Protein AF-A0A6J0M5A6-F1 (afdb_monomer)

Nearest PDB structures (foldseek):
  8ihx-assembly1_A  TM=9.721E-01  e=4.370E-10  Eisenia fetida
  1ks8-assembly1_A  TM=9.701E-01  e=5.517E-10  Nasutitermes takasagoensis
  8ihw-assembly1_A  TM=9.721E-01  e=9.878E-10  Eisenia fetida
  8ihy-assembly1_A  TM=9.716E-01  e=1.176E-09  Eisenia fetida
  4zh5-assembly2_B  TM=9.743E-01  e=7.160E-09  Perinereis brevicirris

Organism: Raphanus sativus (NCBI:txid3726)

Foldseek 3Di:
DDPLVVLLCQLPVDPQKGWQAWFQVVQVVVDDDDPVPDPGHGDIDIAGLVQHALQSLLVSLLVLLVVLVVCCPVPVPSSVSSNVSSVSSLVSSVVRAWHNCVRCVVRCPPPHGPPVGNVVSNVSSVVSD

Radius of gyration: 15.46 Å; Cα contacts (8 Å, |Δi|>4): 185; chains: 1; bounding box: 38×30×39 Å

pLDDT: mean 81.54, std 13.65, range [43.62, 96.0]

Sequence (129 aa):
MSSSSCLLKCARATPGKLYVGVGDPNADHKCWERPEDMDTPRTVYSVSSSNPGSDVAAETASALAAASMVFREVDPQYSTSLLATSKIVMEFAIKNQGNYSDSLSSSVCPFYCSYSGYKDELIISSGRF

Mean predicted aligned error: 7.81 Å

Solvent-accessible surface area (backbone atoms only — not comparable to full-atom values): 7058 Å² total; per-residue (Å²): 133,59,73,66,59,52,53,53,47,33,52,62,75,40,89,75,34,36,53,77,48,72,44,40,58,70,55,48,74,71,52,91,69,56,83,92,73,60,86,58,66,70,49,78,41,67,31,29,79,93,34,23,23,13,25,65,28,15,48,52,16,38,53,27,31,56,48,15,64,72,28,43,84,84,36,49,68,59,13,51,51,30,38,56,49,14,52,56,36,36,53,48,18,72,74,28,73,39,40,40,31,77,60,39,41,86,74,34,38,92,80,63,56,58,83,89,54,31,64,66,34,50,53,63,35,64,73,66,113

Secondary structure (DSSP, 8-state):
--HHHHHHHHHHSSTTEEEEEES-HHHHHH--S-GGG--S---EEEEETTB--HHHHHHHHHHHHHHHHHTTTT-HHHHHHHHHHHHHHHHHHHHS---HHHHSHHHHTTTS--SS-SHHHHHHHHTT-

InterPro domains:
  IPR001701 Glycoside hydrolase family 9 [PF00759] (7-125)
  IPR008928 Six-hairpin glycosidase superfamily [SSF48208] (7-125)
  IPR012341 Six-hairpin glycosidase-like superfamily [G3DSA:1.50.10.10] (3-127)

Structure (mmCIF, N/CA/C/O backbone):
data_AF-A0A6J0M5A6-F1
#
_entry.id   AF-A0A6J0M5A6-F1
#
loop_
_atom_site.group_PDB
_atom_site.id
_atom_site.type_symbol
_atom_site.label_atom_id
_atom_site.label_alt_id
_atom_site.label_comp_id
_atom_site.label_asym_id
_atom_site.label_entity_id
_atom_site.label_seq_id
_atom_site.pdbx_PDB_ins_code
_atom_site.Cartn_x
_atom_site.Cartn_y
_atom_site.Cartn_z
_atom_site.occupancy
_atom_site.B_iso_or_equiv
_atom_site.auth_seq_id
_atom_site.auth_comp_id
_atom_site.auth_asym_id
_atom_site.auth_atom_id
_atom_site.pdbx_PDB_model_num
ATOM 1 N N . MET A 1 1 ? -16.038 -9.517 -6.480 1.00 48.28 1 MET A N 1
ATOM 2 C CA . MET A 1 1 ? -15.076 -9.223 -5.389 1.00 48.28 1 MET A CA 1
ATOM 3 C C . MET A 1 1 ? -15.128 -7.732 -5.113 1.00 48.28 1 MET A C 1
ATOM 5 O O . MET A 1 1 ? -15.045 -6.974 -6.064 1.00 48.28 1 MET A O 1
ATOM 9 N N . SER A 1 2 ? -15.323 -7.310 -3.860 1.00 62.34 2 SER A N 1
ATOM 10 C CA . SER A 1 2 ? -15.301 -5.879 -3.515 1.00 62.34 2 SER A CA 1
ATOM 11 C C . SER A 1 2 ? -13.856 -5.376 -3.446 1.00 62.34 2 SER A C 1
ATOM 13 O O . SER A 1 2 ? -12.984 -6.116 -2.978 1.00 62.34 2 SER A O 1
ATOM 15 N N . SER A 1 3 ? -13.590 -4.139 -3.874 1.00 61.75 3 SER A N 1
ATOM 16 C CA . SER A 1 3 ? -12.249 -3.530 -3.881 1.00 61.75 3 SER A CA 1
ATOM 17 C C . SER A 1 3 ? -11.576 -3.557 -2.500 1.00 61.75 3 SER A C 1
ATOM 19 O O . SER A 1 3 ? -10.373 -3.785 -2.404 1.00 61.75 3 SER A O 1
ATOM 21 N N . SER A 1 4 ? -12.353 -3.460 -1.413 1.00 69.06 4 SER A N 1
ATOM 22 C CA . SER A 1 4 ? -11.841 -3.558 -0.035 1.00 69.06 4 SER A CA 1
ATOM 23 C C . SER A 1 4 ? -11.267 -4.940 0.308 1.00 69.06 4 SER A C 1
ATOM 25 O O . SER A 1 4 ? -10.335 -5.042 1.105 1.00 69.06 4 SER A O 1
ATOM 27 N N . SER A 1 5 ? -11.751 -6.004 -0.346 1.00 80.50 5 SER A N 1
ATOM 28 C CA . SER A 1 5 ? -11.221 -7.362 -0.157 1.00 80.50 5 SER A CA 1
ATOM 29 C C . SER A 1 5 ? -9.838 -7.532 -0.787 1.00 80.50 5 SER A C 1
ATOM 31 O O . SER A 1 5 ? -9.028 -8.312 -0.288 1.00 80.50 5 SER A O 1
ATOM 33 N N . CYS A 1 6 ? -9.549 -6.786 -1.859 1.00 83.69 6 CYS A N 1
ATOM 34 C CA . CYS A 1 6 ? -8.230 -6.758 -2.481 1.00 83.69 6 CYS A CA 1
ATOM 35 C C . CYS A 1 6 ? -7.229 -6.047 -1.563 1.00 83.69 6 CYS A C 1
ATOM 37 O O . CYS A 1 6 ? -6.196 -6.621 -1.228 1.00 83.69 6 CYS A O 1
ATOM 39 N N . LEU A 1 7 ? -7.591 -4.865 -1.048 1.00 87.00 7 LEU A N 1
ATOM 40 C CA . LEU A 1 7 ? -6.750 -4.105 -0.114 1.00 87.00 7 LEU A CA 1
ATOM 41 C C . LEU A 1 7 ? -6.424 -4.902 1.157 1.00 87.00 7 LEU A C 1
ATOM 43 O O . LEU A 1 7 ? -5.277 -4.928 1.593 1.00 87.00 7 LEU A O 1
ATOM 47 N N . LEU A 1 8 ? -7.404 -5.621 1.716 1.00 89.19 8 LEU A N 1
ATOM 48 C CA . LEU A 1 8 ? -7.178 -6.523 2.851 1.00 89.19 8 LEU A CA 1
ATOM 49 C C . LEU A 1 8 ? -6.155 -7.619 2.539 1.00 89.19 8 LEU A C 1
ATOM 51 O O . LEU A 1 8 ? -5.296 -7.899 3.375 1.00 89.19 8 LEU A O 1
ATOM 55 N N . LYS A 1 9 ? -6.229 -8.237 1.354 1.00 90.62 9 LYS A N 1
ATOM 56 C CA . LYS A 1 9 ? -5.251 -9.248 0.927 1.00 90.62 9 LYS A CA 1
ATOM 57 C C . LYS A 1 9 ? -3.862 -8.628 0.778 1.00 90.62 9 LYS A C 1
ATOM 59 O O . LYS A 1 9 ? -2.911 -9.152 1.349 1.00 90.62 9 LYS A O 1
ATOM 64 N N . CYS A 1 10 ? -3.758 -7.493 0.093 1.00 91.12 10 CYS A N 1
ATOM 65 C CA . CYS A 1 10 ? -2.496 -6.786 -0.130 1.00 91.12 10 CYS A CA 1
ATOM 66 C C . CYS A 1 10 ? -1.829 -6.302 1.166 1.00 91.12 10 CYS A C 1
ATOM 68 O O . CYS A 1 10 ? -0.605 -6.312 1.260 1.00 91.12 10 CYS A O 1
ATOM 70 N N . ALA A 1 11 ? -2.610 -5.909 2.173 1.00 92.25 11 ALA A N 1
ATOM 71 C CA . ALA A 1 11 ? -2.091 -5.441 3.458 1.00 92.25 11 ALA A CA 1
ATOM 72 C C . ALA A 1 11 ? -1.722 -6.576 4.429 1.00 92.25 11 ALA A C 1
ATOM 74 O O . ALA A 1 11 ? -0.891 -6.385 5.313 1.00 92.25 11 ALA A O 1
ATOM 75 N N . ARG A 1 12 ? -2.353 -7.753 4.310 1.00 92.50 12 ARG A N 1
ATOM 76 C CA . ARG A 1 12 ? -2.167 -8.872 5.256 1.00 92.50 12 ARG A CA 1
ATOM 77 C C . ARG A 1 12 ? -1.290 -10.002 4.731 1.00 92.50 12 ARG A C 1
ATOM 79 O O . ARG A 1 12 ? -0.907 -10.864 5.516 1.00 92.50 12 ARG A O 1
ATOM 86 N N . ALA A 1 13 ? -0.985 -10.025 3.435 1.00 92.00 13 ALA A N 1
ATOM 87 C CA . ALA A 1 13 ? -0.237 -11.117 2.818 1.00 92.00 13 ALA A CA 1
ATOM 88 C C . ALA A 1 13 ? 1.159 -11.315 3.431 1.00 92.00 13 ALA A C 1
ATOM 90 O O . ALA A 1 13 ? 1.636 -12.445 3.517 1.00 92.00 13 ALA A O 1
ATOM 91 N N . THR A 1 14 ? 1.835 -10.247 3.862 1.00 92.50 14 THR A N 1
ATOM 92 C CA . THR A 1 14 ? 3.149 -10.346 4.512 1.00 92.50 14 THR A CA 1
ATOM 93 C C . THR A 1 14 ? 3.316 -9.239 5.556 1.00 92.50 14 THR A C 1
ATOM 95 O O . THR A 1 14 ? 3.216 -8.066 5.201 1.00 92.50 14 THR A O 1
ATOM 98 N N . PRO A 1 15 ? 3.599 -9.567 6.833 1.00 90.00 15 PRO A N 1
ATOM 99 C CA . PRO A 1 15 ? 3.828 -8.559 7.864 1.00 90.00 15 PRO A CA 1
ATOM 100 C C . PRO A 1 15 ? 4.933 -7.567 7.479 1.00 90.00 15 PRO A C 1
ATOM 102 O O . PRO A 1 15 ? 6.008 -7.964 7.033 1.00 90.00 15 PRO A O 1
ATOM 105 N N . GLY A 1 16 ? 4.670 -6.270 7.660 1.00 88.38 16 GLY A N 1
ATOM 106 C CA . GLY A 1 16 ? 5.627 -5.203 7.345 1.00 88.38 16 GLY A CA 1
ATOM 107 C C . GLY A 1 16 ? 5.788 -4.892 5.853 1.00 88.38 16 GLY A C 1
ATOM 108 O O . GLY A 1 16 ? 6.654 -4.088 5.505 1.00 88.38 16 GLY A O 1
ATOM 109 N N . LYS A 1 17 ? 4.971 -5.497 4.981 1.00 93.19 17 LYS A N 1
ATOM 110 C CA . LYS A 1 17 ? 4.883 -5.157 3.560 1.00 93.19 17 LYS A CA 1
ATOM 111 C C . LYS A 1 17 ? 3.452 -4.815 3.175 1.00 93.19 17 LYS A C 1
ATOM 113 O O . LYS A 1 17 ? 2.513 -5.478 3.604 1.00 93.19 17 LYS A O 1
ATOM 118 N N . LEU A 1 18 ? 3.308 -3.822 2.309 1.00 93.44 18 LEU A N 1
ATOM 119 C CA . LEU A 1 18 ? 2.050 -3.504 1.648 1.00 93.44 18 LEU A CA 1
ATOM 120 C C . LEU A 1 18 ? 2.250 -3.635 0.141 1.00 93.44 18 LEU A C 1
ATOM 122 O O . LEU A 1 18 ? 3.120 -2.979 -0.426 1.00 93.44 18 LEU A O 1
ATOM 126 N N . TYR A 1 19 ? 1.456 -4.486 -0.503 1.00 93.00 19 TYR A N 1
ATOM 127 C CA . TYR A 1 19 ? 1.451 -4.623 -1.958 1.00 93.00 19 TYR A CA 1
ATOM 128 C C . TYR A 1 19 ? 0.615 -3.511 -2.596 1.00 93.00 19 TYR A C 1
ATOM 130 O O . TYR A 1 19 ? -0.529 -3.299 -2.202 1.00 93.00 19 TYR A O 1
ATOM 138 N N . VAL A 1 20 ? 1.192 -2.800 -3.564 1.00 89.50 20 VAL A N 1
ATOM 139 C CA . VAL A 1 20 ? 0.656 -1.522 -4.075 1.00 89.50 20 VAL A CA 1
ATOM 140 C C . VAL A 1 20 ? 0.469 -1.490 -5.589 1.00 89.50 20 VAL A C 1
ATOM 142 O O . VAL A 1 20 ? -0.168 -0.580 -6.104 1.00 89.50 20 VAL A O 1
ATOM 145 N N . GLY A 1 21 ? 0.988 -2.482 -6.313 1.00 86.25 21 GLY A N 1
ATOM 146 C CA . GLY A 1 21 ? 0.834 -2.566 -7.762 1.00 86.25 21 GLY A CA 1
ATOM 147 C C . GLY A 1 21 ? 1.069 -3.977 -8.281 1.00 86.25 21 GLY A C 1
ATOM 148 O O . GLY A 1 21 ? 1.830 -4.744 -7.687 1.00 86.25 21 GLY A O 1
ATOM 149 N N . VAL A 1 22 ? 0.404 -4.314 -9.383 1.00 87.69 22 VAL A N 1
ATOM 150 C CA . VAL A 1 22 ? 0.578 -5.574 -10.111 1.00 87.69 22 VAL A CA 1
ATOM 151 C C . VAL A 1 22 ? 0.538 -5.279 -11.608 1.00 87.69 22 VAL A C 1
ATOM 153 O O . VAL A 1 22 ? -0.429 -4.687 -12.078 1.00 87.69 22 VAL A O 1
ATOM 156 N N . GLY A 1 23 ? 1.548 -5.735 -12.345 1.00 84.62 23 GLY A N 1
ATOM 157 C CA . GLY A 1 23 ? 1.711 -5.492 -13.780 1.00 84.62 23 GLY A CA 1
ATOM 158 C C . GLY A 1 23 ? 2.809 -4.478 -14.075 1.00 84.62 23 GLY A C 1
ATOM 159 O O . GLY A 1 23 ? 2.866 -3.427 -13.444 1.00 84.62 23 GLY A O 1
ATOM 160 N N . ASP A 1 24 ? 3.677 -4.798 -15.036 1.00 83.69 24 ASP A N 1
ATOM 161 C CA . ASP A 1 24 ? 4.594 -3.804 -15.599 1.00 83.69 24 ASP A CA 1
ATOM 162 C C . ASP A 1 24 ? 3.814 -2.879 -16.549 1.00 83.69 24 ASP A C 1
ATOM 164 O O . ASP A 1 24 ? 3.279 -3.360 -17.552 1.00 83.69 24 ASP A O 1
ATOM 168 N N . PRO A 1 25 ? 3.741 -1.565 -16.281 1.00 78.75 25 PRO A N 1
ATOM 169 C CA . PRO A 1 25 ? 2.879 -0.671 -17.050 1.00 78.75 25 PRO A CA 1
ATOM 170 C C . PRO A 1 25 ? 3.352 -0.484 -18.496 1.00 78.75 25 PRO A C 1
ATOM 172 O O . PRO A 1 25 ? 2.545 -0.206 -19.379 1.00 78.75 25 PRO A O 1
ATOM 175 N N . ASN A 1 26 ? 4.648 -0.654 -18.776 1.00 82.69 26 ASN A N 1
ATOM 176 C CA . ASN A 1 26 ? 5.161 -0.521 -20.137 1.00 82.69 26 ASN A CA 1
ATOM 177 C C . ASN A 1 26 ? 4.766 -1.717 -21.004 1.00 82.69 26 ASN A C 1
ATOM 179 O O . ASN A 1 26 ? 4.454 -1.534 -22.178 1.00 82.69 26 ASN A O 1
ATOM 183 N N . ALA A 1 27 ? 4.819 -2.931 -20.459 1.00 82.75 27 ALA A N 1
ATOM 184 C CA . ALA A 1 27 ? 4.378 -4.138 -21.142 1.00 82.75 27 ALA A CA 1
ATOM 185 C C . ALA A 1 27 ? 2.851 -4.167 -21.279 1.00 82.75 27 ALA A C 1
ATOM 187 O O . ALA A 1 27 ? 2.353 -4.468 -22.360 1.00 82.75 27 ALA A O 1
ATOM 188 N N . ASP A 1 28 ? 2.129 -3.801 -20.216 1.00 80.69 28 ASP A N 1
ATOM 189 C CA . ASP A 1 28 ? 0.665 -3.755 -20.181 1.00 80.69 28 ASP A CA 1
ATOM 190 C C . ASP A 1 28 ? 0.104 -2.777 -21.225 1.00 80.69 28 ASP A C 1
ATOM 192 O O . ASP A 1 28 ? -0.647 -3.184 -22.102 1.00 80.69 28 ASP A O 1
ATOM 196 N N . HIS A 1 29 ? 0.571 -1.524 -21.246 1.00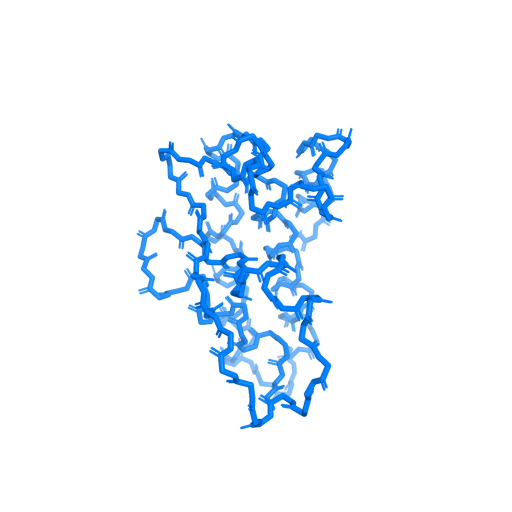 84.56 29 HIS A N 1
ATOM 197 C CA . HIS A 1 29 ? 0.063 -0.507 -22.178 1.00 84.56 29 HIS A CA 1
ATOM 198 C C . HIS A 1 29 ? 0.510 -0.694 -23.638 1.00 84.56 29 HIS A C 1
ATOM 200 O O . HIS A 1 29 ? -0.035 -0.050 -24.536 1.00 84.56 29 HIS A O 1
ATOM 206 N N . LYS A 1 30 ? 1.520 -1.535 -23.901 1.00 84.44 30 LYS A N 1
ATOM 207 C CA . LYS A 1 30 ? 1.907 -1.928 -25.271 1.00 84.44 30 LYS A CA 1
ATOM 208 C C . LYS A 1 30 ? 1.036 -3.052 -25.820 1.00 84.44 30 LYS A C 1
ATOM 210 O O . LYS A 1 30 ? 1.087 -3.312 -27.021 1.00 84.44 30 LYS A O 1
ATOM 215 N N . CYS A 1 31 ? 0.278 -3.714 -24.956 1.00 79.50 31 CYS A N 1
ATOM 216 C CA . CYS A 1 31 ? -0.586 -4.815 -25.313 1.00 79.50 31 CYS A CA 1
ATOM 217 C C . CYS A 1 31 ? -2.034 -4.327 -25.462 1.00 79.50 31 CYS A C 1
ATOM 219 O O . CYS A 1 31 ? -2.561 -3.641 -24.590 1.00 79.50 31 CYS A O 1
ATOM 221 N N . TRP A 1 32 ? -2.689 -4.681 -26.570 1.00 83.69 32 TRP A N 1
ATOM 222 C CA . TRP A 1 32 ? -4.126 -4.469 -26.752 1.00 83.69 32 TRP A CA 1
ATOM 223 C C 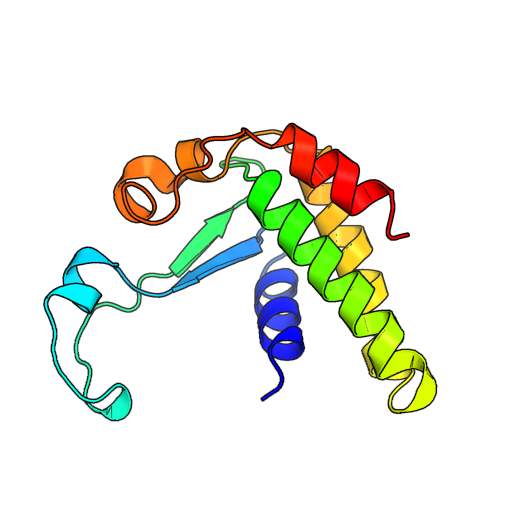. TRP A 1 32 ? -4.812 -5.819 -26.930 1.00 83.69 32 TRP A C 1
ATOM 225 O O . TRP A 1 32 ? -5.106 -6.260 -28.041 1.00 83.69 32 TRP A O 1
ATOM 235 N N . GLU A 1 33 ? -5.037 -6.483 -25.806 1.00 87.19 33 GLU A N 1
ATOM 236 C CA . GLU A 1 33 ? -5.656 -7.801 -25.719 1.00 87.19 33 GLU A CA 1
ATOM 237 C C . GLU A 1 33 ? -6.773 -7.774 -24.679 1.00 87.19 33 GLU A C 1
ATOM 239 O O . GLU A 1 33 ? -6.906 -6.833 -23.888 1.00 87.19 33 GLU A O 1
ATOM 244 N N . ARG A 1 34 ? -7.614 -8.808 -24.685 1.00 86.69 34 ARG A N 1
ATOM 245 C CA . ARG A 1 34 ? -8.572 -8.985 -23.597 1.00 86.69 34 ARG A CA 1
ATOM 246 C C . ARG A 1 34 ? -7.806 -9.370 -22.328 1.00 86.69 34 ARG A C 1
ATOM 248 O O . ARG A 1 34 ? -6.835 -10.114 -22.425 1.00 86.69 34 ARG A O 1
ATOM 255 N N . PRO A 1 35 ? -8.222 -8.913 -21.137 1.00 85.50 35 PRO A N 1
ATOM 256 C CA . PRO A 1 35 ? -7.488 -9.181 -19.902 1.00 85.50 35 PRO A CA 1
ATOM 257 C C . PRO A 1 35 ? -7.345 -10.675 -19.572 1.00 85.50 35 PRO A C 1
ATOM 259 O O . PRO A 1 35 ? -6.383 -11.047 -18.900 1.00 85.50 35 PRO A O 1
ATOM 262 N N . GLU A 1 36 ? -8.273 -11.522 -20.028 1.00 89.12 36 GLU A N 1
ATOM 263 C CA . GLU A 1 36 ? -8.203 -12.985 -19.918 1.00 89.12 36 GLU A CA 1
ATOM 264 C C . GLU A 1 36 ? -7.169 -13.645 -20.845 1.00 89.12 36 GLU A C 1
ATOM 266 O O . GLU A 1 36 ? -6.726 -14.750 -20.542 1.00 89.12 36 GLU A O 1
ATOM 271 N N . ASP A 1 37 ? -6.768 -12.960 -21.918 1.00 88.31 37 ASP A N 1
ATOM 272 C CA . ASP A 1 37 ? -5.850 -13.447 -22.956 1.00 88.31 37 ASP A CA 1
ATOM 273 C C . ASP A 1 37 ? -4.440 -12.843 -22.816 1.00 88.31 37 ASP A C 1
ATOM 275 O O . ASP A 1 37 ? -3.590 -13.050 -23.671 1.00 88.31 37 ASP A O 1
ATOM 279 N N . MET A 1 38 ? -4.195 -12.060 -21.762 1.00 83.88 38 MET A N 1
ATOM 280 C CA . MET A 1 38 ? -2.947 -11.319 -21.607 1.00 83.88 38 MET A CA 1
ATOM 281 C C . MET A 1 38 ? -1.756 -12.198 -21.218 1.00 83.88 38 MET A C 1
ATOM 283 O O . MET A 1 38 ? -1.737 -12.795 -20.137 1.00 83.88 38 MET A O 1
ATOM 287 N N . ASP A 1 39 ? -0.682 -12.067 -21.994 1.00 85.25 39 ASP A N 1
ATOM 288 C CA . ASP A 1 39 ? 0.598 -12.749 -21.760 1.00 85.25 39 ASP A CA 1
ATOM 289 C C . ASP A 1 39 ? 1.675 -11.846 -21.114 1.00 85.25 39 ASP A C 1
ATOM 291 O O . ASP A 1 39 ? 2.836 -12.240 -20.953 1.00 85.25 39 ASP A O 1
ATOM 295 N N . THR A 1 40 ? 1.330 -10.604 -20.749 1.00 84.56 40 THR A N 1
ATOM 296 C CA . THR A 1 40 ? 2.295 -9.630 -20.210 1.00 84.56 40 THR A CA 1
ATOM 297 C C . THR A 1 40 ? 2.739 -9.967 -18.775 1.00 84.56 40 THR A C 1
ATOM 299 O O . THR A 1 40 ? 1.971 -10.524 -17.981 1.00 84.56 40 THR A O 1
ATOM 302 N N . PRO A 1 41 ? 3.976 -9.604 -18.370 1.00 85.50 41 PRO A N 1
ATOM 303 C CA . PRO A 1 41 ? 4.444 -9.834 -17.006 1.00 85.50 41 PRO A CA 1
ATOM 304 C C . PRO A 1 41 ? 3.571 -9.141 -15.947 1.00 85.50 41 PRO A C 1
ATOM 306 O O . PRO A 1 41 ? 3.423 -7.918 -15.925 1.00 85.50 41 PRO A O 1
ATOM 309 N N . ARG A 1 42 ? 3.061 -9.920 -14.987 1.00 85.12 42 ARG A N 1
ATOM 310 C CA . ARG A 1 42 ? 2.301 -9.427 -13.824 1.00 85.12 42 ARG A CA 1
ATOM 311 C C . ARG A 1 42 ? 3.206 -9.186 -12.611 1.00 85.12 42 ARG A C 1
ATOM 313 O O . ARG A 1 42 ? 3.011 -9.770 -11.547 1.00 85.12 42 ARG A O 1
ATOM 320 N N . THR A 1 43 ? 4.228 -8.348 -12.788 1.00 86.25 43 THR A N 1
ATOM 321 C CA . THR A 1 43 ? 5.203 -7.998 -11.73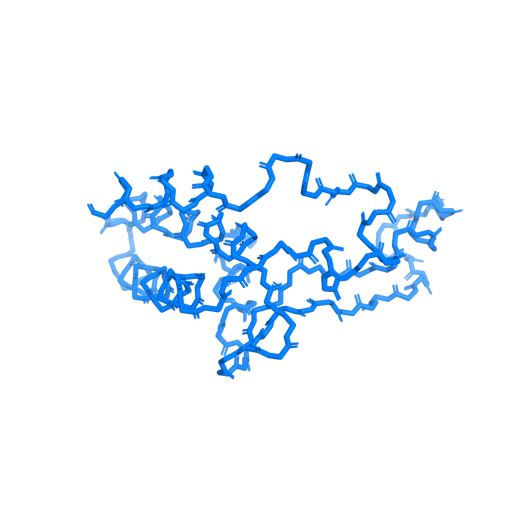8 1.00 86.25 43 THR A CA 1
ATOM 322 C C . THR A 1 43 ? 4.509 -7.368 -10.535 1.00 86.25 43 THR A C 1
ATOM 324 O O . THR A 1 43 ? 3.667 -6.495 -10.701 1.00 86.25 43 THR A O 1
ATOM 327 N N . VAL A 1 44 ? 4.858 -7.791 -9.321 1.00 88.19 44 VAL A N 1
ATOM 328 C CA . VAL A 1 44 ? 4.229 -7.305 -8.086 1.00 88.19 44 VAL A CA 1
ATOM 329 C C . VAL A 1 44 ? 5.133 -6.285 -7.394 1.00 88.19 44 VAL A C 1
ATOM 331 O O . VAL A 1 44 ? 6.298 -6.570 -7.121 1.00 88.19 44 VAL A O 1
ATOM 334 N N . TYR A 1 45 ? 4.574 -5.128 -7.044 1.00 87.88 45 TYR A N 1
ATOM 335 C CA . TYR A 1 45 ? 5.262 -4.045 -6.343 1.00 87.88 45 TYR A CA 1
ATOM 336 C C . TYR A 1 45 ? 4.760 -3.906 -4.906 1.00 87.88 45 TYR A C 1
ATOM 338 O O . TYR A 1 45 ? 3.565 -4.040 -4.628 1.00 87.88 45 TYR A O 1
ATOM 346 N N . SER A 1 46 ? 5.672 -3.619 -3.977 1.00 91.75 46 SER A N 1
ATOM 347 C CA . SER A 1 46 ? 5.358 -3.476 -2.553 1.00 91.75 46 SER A CA 1
ATOM 348 C C . SER A 1 46 ? 6.208 -2.414 -1.875 1.00 91.75 46 SER A C 1
ATOM 350 O O . SER A 1 46 ? 7.383 -2.278 -2.215 1.00 91.75 46 SER A O 1
ATOM 352 N N . VAL A 1 47 ? 5.657 -1.772 -0.850 1.00 89.69 47 VAL A N 1
ATOM 353 C CA . VAL A 1 47 ? 6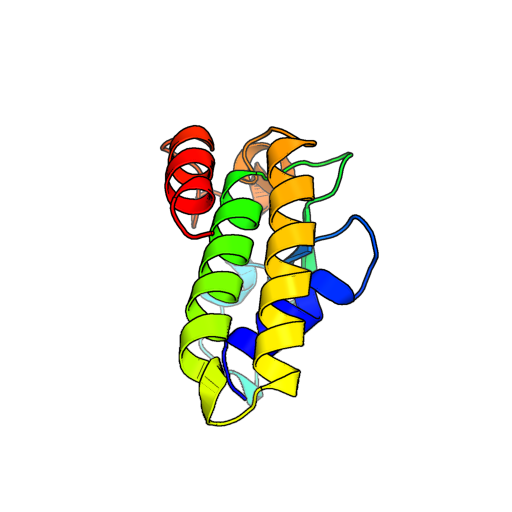.377 -0.891 0.079 1.00 89.69 47 VAL A CA 1
ATOM 354 C C . VAL A 1 47 ? 6.647 -1.617 1.398 1.00 89.69 47 VAL A C 1
ATOM 356 O O . VAL A 1 47 ? 5.885 -2.499 1.804 1.00 89.69 47 VAL A O 1
ATOM 359 N N . SER A 1 48 ? 7.749 -1.279 2.058 1.00 92.12 48 SER A N 1
ATOM 360 C CA . SER A 1 48 ? 8.171 -1.850 3.344 1.00 92.12 48 SER A CA 1
ATOM 361 C C . SER A 1 48 ? 9.037 -0.854 4.118 1.00 92.12 48 SER A C 1
ATOM 363 O O . SER A 1 48 ? 9.299 0.245 3.638 1.00 92.12 48 SER A O 1
ATOM 365 N N . SER A 1 49 ? 9.529 -1.217 5.304 1.00 88.75 49 SER A N 1
ATOM 366 C CA . SER A 1 49 ? 10.411 -0.328 6.074 1.00 88.75 49 SER A CA 1
ATOM 367 C C . SER A 1 49 ? 11.718 0.026 5.351 1.00 88.75 49 SER A C 1
ATOM 369 O O . SER A 1 49 ? 12.275 1.088 5.601 1.00 88.75 49 SER A O 1
ATOM 371 N N . SER A 1 50 ? 12.223 -0.842 4.465 1.00 88.19 50 SER A N 1
ATOM 372 C CA . SER A 1 50 ? 13.429 -0.569 3.664 1.00 88.19 50 SER A CA 1
ATOM 373 C C . SER A 1 50 ? 13.150 0.197 2.368 1.00 88.19 50 SER A C 1
ATOM 375 O O . SER A 1 50 ? 14.085 0.678 1.739 1.00 88.19 50 SER A O 1
ATOM 377 N N . ASN A 1 51 ? 11.886 0.281 1.950 1.00 86.44 51 ASN A N 1
ATOM 378 C CA .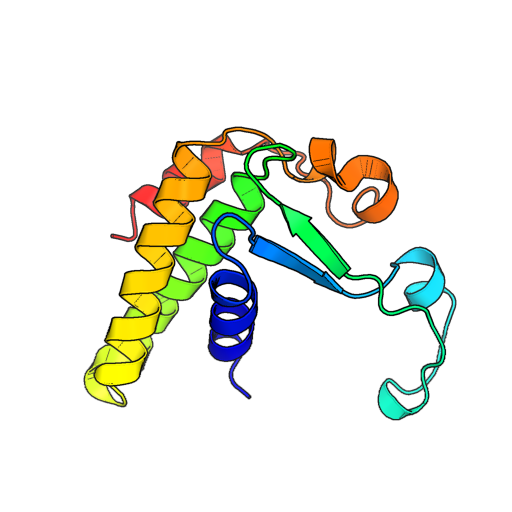 ASN A 1 51 ? 11.435 1.010 0.766 1.00 86.44 51 ASN A CA 1
ATOM 379 C C . ASN A 1 51 ? 10.054 1.639 1.064 1.00 86.44 51 ASN A C 1
ATOM 381 O O . ASN A 1 51 ? 9.017 1.068 0.707 1.00 86.44 51 ASN A O 1
ATOM 385 N N . PRO A 1 52 ? 10.034 2.751 1.825 1.00 87.81 52 PRO A N 1
ATOM 386 C CA . PRO A 1 52 ? 8.807 3.334 2.357 1.00 87.81 52 PRO A CA 1
ATOM 387 C C . PRO A 1 52 ? 7.903 3.914 1.262 1.00 87.81 52 PRO A C 1
ATOM 389 O O . PRO A 1 52 ? 8.342 4.202 0.150 1.00 87.81 52 PRO A O 1
ATOM 392 N N . GLY A 1 53 ? 6.629 4.093 1.604 1.00 85.88 53 GLY A N 1
ATOM 393 C CA . GLY A 1 53 ? 5.610 4.701 0.749 1.00 85.88 53 GLY A CA 1
ATOM 394 C C . GLY A 1 53 ? 4.410 5.105 1.591 1.00 85.88 53 GLY A C 1
ATOM 395 O O . GLY A 1 53 ? 3.431 4.365 1.697 1.00 85.88 53 GLY A O 1
ATOM 396 N N . SER A 1 54 ? 4.555 6.225 2.291 1.00 84.38 54 SER A N 1
ATOM 397 C CA . SER A 1 54 ? 3.576 6.742 3.247 1.00 84.38 54 SER A CA 1
ATOM 398 C C . SER A 1 54 ? 2.310 7.239 2.579 1.00 84.38 54 SER A C 1
ATOM 400 O O . SER A 1 54 ? 1.240 7.029 3.131 1.00 84.38 54 SER A O 1
ATOM 402 N N . ASP A 1 55 ? 2.437 7.846 1.406 1.00 79.94 55 ASP A N 1
ATOM 403 C CA . ASP A 1 55 ? 1.348 8.270 0.525 1.00 79.94 55 ASP A CA 1
ATOM 404 C C . ASP A 1 55 ? 0.378 7.111 0.231 1.00 79.94 55 ASP A C 1
ATOM 406 O O . ASP A 1 55 ? -0.763 7.095 0.701 1.00 79.94 55 ASP A O 1
ATOM 410 N N . VAL A 1 56 ? 0.856 6.065 -0.443 1.00 85.12 56 VAL A N 1
ATOM 411 C CA . VAL A 1 56 ? 0.041 4.914 -0.852 1.00 85.12 56 VAL A CA 1
ATOM 412 C C . VAL A 1 56 ? -0.448 4.090 0.342 1.00 85.12 56 VAL A C 1
ATOM 414 O O . VAL A 1 56 ? -1.551 3.531 0.319 1.00 85.12 56 VAL A O 1
ATOM 417 N N . ALA A 1 57 ? 0.339 4.026 1.420 1.00 89.31 57 ALA A N 1
ATOM 418 C CA . ALA A 1 57 ? -0.081 3.375 2.653 1.00 89.31 57 ALA A CA 1
ATOM 419 C C . ALA A 1 57 ? -1.196 4.163 3.363 1.00 89.31 57 ALA A C 1
ATOM 421 O O . ALA A 1 57 ? -2.186 3.564 3.786 1.00 89.31 57 ALA A O 1
ATOM 422 N N . ALA A 1 58 ? -1.096 5.490 3.450 1.00 87.38 58 ALA A N 1
ATOM 423 C CA . ALA A 1 58 ? -2.106 6.340 4.078 1.00 87.38 58 ALA A CA 1
ATOM 424 C C . ALA A 1 58 ? -3.425 6.372 3.284 1.00 87.38 58 ALA A C 1
ATOM 426 O O . ALA A 1 58 ? -4.505 6.278 3.879 1.00 87.38 58 ALA A O 1
ATOM 427 N N . GLU A 1 59 ? -3.356 6.408 1.952 1.00 88.50 59 GLU A N 1
ATOM 428 C CA . GLU A 1 59 ? -4.496 6.219 1.041 1.00 88.50 59 GLU A CA 1
ATOM 429 C C . GLU A 1 59 ? -5.184 4.865 1.283 1.00 88.50 59 GLU A C 1
ATOM 431 O O . GLU A 1 59 ? -6.391 4.795 1.535 1.00 88.50 59 GLU A O 1
ATOM 436 N N . THR A 1 60 ? -4.405 3.776 1.311 1.00 92.06 60 THR A N 1
ATOM 437 C CA . THR A 1 60 ? -4.924 2.421 1.564 1.00 92.06 60 THR A CA 1
ATOM 438 C C . THR A 1 60 ? -5.597 2.322 2.933 1.00 92.06 60 THR A C 1
ATOM 440 O O . THR A 1 60 ? -6.696 1.773 3.056 1.00 92.06 60 THR A O 1
ATOM 443 N N . ALA A 1 61 ? -4.968 2.872 3.973 1.00 91.62 61 ALA A N 1
ATOM 444 C CA . ALA A 1 61 ? -5.5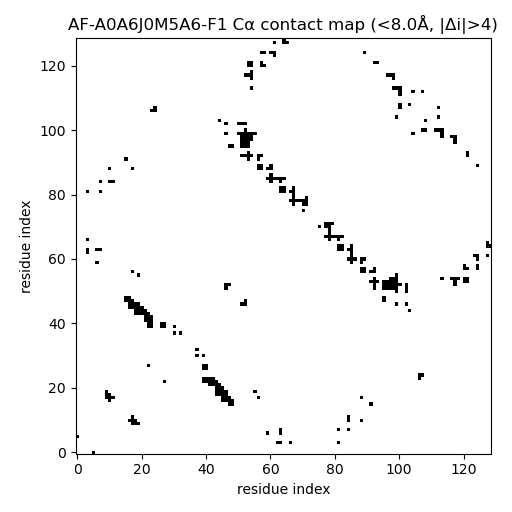35 2.905 5.314 1.00 91.62 61 ALA A CA 1
ATOM 445 C C . ALA A 1 61 ? -6.850 3.700 5.353 1.00 91.62 61 ALA A C 1
ATOM 447 O O . ALA A 1 61 ? -7.820 3.242 5.965 1.00 91.62 61 ALA A O 1
ATOM 448 N N . SER A 1 62 ? -6.922 4.831 4.647 1.00 91.00 62 SER A N 1
ATOM 449 C CA . SER A 1 62 ? -8.132 5.655 4.540 1.00 91.00 62 SER A CA 1
ATOM 450 C C . SER A 1 62 ? -9.267 4.923 3.825 1.00 91.00 62 SER A C 1
ATOM 452 O O . SER A 1 62 ? -10.407 4.943 4.293 1.00 91.00 62 SER A O 1
ATOM 454 N N . ALA A 1 63 ? -8.967 4.222 2.729 1.00 92.19 63 ALA A N 1
ATOM 455 C CA . ALA A 1 63 ? -9.944 3.426 1.992 1.00 92.19 63 ALA A CA 1
ATOM 456 C C . ALA A 1 63 ? -10.501 2.270 2.842 1.00 92.19 63 ALA A C 1
ATOM 458 O O . ALA A 1 63 ? -11.709 2.019 2.839 1.00 92.19 63 ALA A O 1
ATOM 459 N N . LEU A 1 64 ? -9.645 1.595 3.617 1.00 93.75 64 LEU A N 1
ATOM 460 C CA . LEU A 1 64 ? -10.058 0.544 4.552 1.00 93.75 64 LEU A CA 1
ATOM 461 C C . LEU A 1 64 ? -10.922 1.099 5.697 1.00 93.75 64 LEU A C 1
ATOM 463 O O . LEU A 1 64 ? -11.941 0.491 6.029 1.00 93.75 64 LEU A O 1
ATOM 467 N N . ALA A 1 65 ? -10.566 2.257 6.264 1.00 93.31 65 ALA A N 1
ATOM 468 C CA . ALA A 1 65 ? -11.368 2.933 7.288 1.00 93.31 65 ALA A CA 1
ATOM 469 C C . ALA A 1 65 ? -12.753 3.316 6.747 1.00 93.31 65 ALA A C 1
ATOM 471 O O . ALA A 1 65 ? -13.769 2.944 7.336 1.00 93.31 65 ALA A O 1
ATOM 472 N N . ALA A 1 66 ? -12.814 3.965 5.581 1.00 92.06 66 ALA A N 1
ATOM 473 C CA . ALA A 1 66 ? -14.073 4.341 4.943 1.00 92.06 66 ALA A CA 1
ATOM 474 C C . ALA A 1 66 ? -14.945 3.113 4.627 1.00 92.06 66 ALA A C 1
ATOM 476 O O . ALA A 1 66 ? -16.141 3.105 4.922 1.00 92.06 66 ALA A O 1
ATOM 477 N N . ALA A 1 67 ? -14.349 2.037 4.103 1.00 92.19 67 ALA A N 1
ATOM 478 C CA . ALA A 1 67 ? -15.061 0.784 3.868 1.00 92.19 67 ALA A CA 1
ATOM 479 C C . ALA A 1 67 ? -15.592 0.175 5.177 1.00 92.19 67 ALA A C 1
ATOM 481 O O . ALA A 1 67 ? -16.718 -0.319 5.201 1.00 92.19 67 ALA A O 1
ATOM 482 N N . SER A 1 68 ? -14.832 0.238 6.276 1.00 94.81 68 SER A N 1
ATOM 483 C CA . SER A 1 68 ? -15.283 -0.291 7.570 1.00 94.81 68 SER A CA 1
ATOM 484 C C . SER A 1 68 ? -16.580 0.368 8.046 1.00 94.81 68 SER A C 1
ATOM 486 O O . SER A 1 68 ? -17.452 -0.320 8.576 1.00 94.81 68 SER A O 1
ATOM 488 N N . MET A 1 69 ? -16.757 1.667 7.780 1.00 93.81 69 MET A N 1
ATOM 489 C CA . MET A 1 69 ? -17.987 2.388 8.110 1.00 93.81 69 MET A CA 1
ATOM 490 C C . MET A 1 69 ? -19.173 1.897 7.277 1.00 93.81 69 MET A C 1
ATOM 492 O O . MET A 1 69 ? -20.247 1.675 7.829 1.00 93.81 69 MET A O 1
ATOM 496 N N . VAL A 1 70 ? -18.971 1.677 5.972 1.00 94.44 70 VAL A N 1
ATOM 497 C CA . VAL A 1 70 ? -20.016 1.182 5.057 1.00 94.44 70 VAL A CA 1
ATOM 498 C C . VAL A 1 70 ? -20.489 -0.217 5.456 1.00 94.44 70 VAL A C 1
ATOM 500 O O . VAL A 1 70 ? -21.686 -0.489 5.460 1.00 94.44 70 VAL A O 1
ATOM 503 N N . PHE A 1 71 ? -19.566 -1.106 5.831 1.00 93.62 71 PHE A N 1
ATOM 504 C CA . PHE A 1 71 ? -19.900 -2.489 6.192 1.00 93.62 71 PHE A CA 1
ATOM 505 C C . PHE A 1 71 ? -20.340 -2.666 7.652 1.00 93.62 71 PHE A C 1
ATOM 507 O O . PHE A 1 71 ? -20.677 -3.780 8.042 1.00 93.62 71 PHE A O 1
ATOM 514 N N . ARG A 1 72 ? -20.364 -1.600 8.463 1.00 94.69 72 ARG A N 1
ATOM 515 C CA . ARG A 1 72 ? -20.569 -1.683 9.920 1.00 94.69 72 ARG A CA 1
ATOM 516 C C . ARG A 1 72 ? -21.841 -2.424 10.329 1.00 94.69 72 ARG A C 1
ATOM 518 O O . ARG A 1 72 ? -21.815 -3.151 11.315 1.00 94.69 72 ARG A O 1
ATOM 525 N N . GLU A 1 73 ? -22.931 -2.229 9.595 1.00 94.31 73 GLU A N 1
ATOM 526 C CA . GLU A 1 73 ? -24.238 -2.809 9.933 1.00 94.31 73 GLU A CA 1
ATOM 527 C C . GLU A 1 73 ? -24.505 -4.127 9.202 1.00 94.31 73 GLU A C 1
ATOM 529 O O . GLU A 1 73 ? -25.070 -5.051 9.779 1.00 94.31 73 GLU A O 1
ATOM 534 N N . VAL A 1 74 ? -24.070 -4.227 7.944 1.00 96.00 74 VAL A N 1
ATOM 535 C CA . VAL A 1 74 ? -24.346 -5.386 7.081 1.00 96.00 74 VAL A CA 1
ATOM 536 C C . VAL A 1 74 ? -23.377 -6.550 7.301 1.00 96.00 74 VAL A C 1
ATOM 538 O O . VAL A 1 74 ? -23.759 -7.698 7.099 1.00 96.00 74 VAL A O 1
ATOM 541 N N . ASP A 1 75 ? -22.139 -6.271 7.719 1.00 96.00 75 ASP A N 1
ATOM 542 C CA . ASP A 1 75 ? -21.131 -7.279 8.056 1.00 96.00 75 ASP A CA 1
ATOM 543 C C . ASP A 1 75 ? -20.164 -6.742 9.136 1.00 96.00 75 ASP A C 1
ATOM 545 O O . ASP A 1 75 ? -19.059 -6.265 8.836 1.00 96.00 75 ASP A O 1
ATOM 549 N N . PRO A 1 76 ? -20.561 -6.806 10.422 1.00 95.00 76 PRO A N 1
ATOM 550 C CA . PRO A 1 76 ? -19.761 -6.271 11.523 1.00 95.00 76 PRO A CA 1
ATOM 551 C C . PRO A 1 76 ? -18.390 -6.949 11.680 1.00 95.00 76 PRO A C 1
ATOM 553 O O . PRO A 1 76 ? -17.423 -6.306 12.103 1.00 95.00 76 PRO A O 1
ATOM 556 N N . GLN A 1 77 ? -18.271 -8.237 11.335 1.00 95.62 77 GLN A N 1
ATOM 557 C CA . GLN A 1 77 ? -17.002 -8.970 11.426 1.00 95.62 77 GLN A CA 1
ATOM 558 C C . GLN A 1 77 ? -16.017 -8.494 10.355 1.00 95.62 77 GLN A C 1
ATOM 560 O O . GLN A 1 77 ? -14.836 -8.253 10.643 1.00 95.62 77 GLN A O 1
ATOM 565 N N . TYR A 1 78 ? -16.501 -8.299 9.128 1.00 94.31 78 TYR A N 1
ATOM 566 C CA . TYR A 1 78 ? -15.704 -7.741 8.045 1.00 94.31 78 TYR A CA 1
ATOM 567 C C . TYR A 1 78 ? -15.351 -6.273 8.298 1.00 94.31 78 TYR A C 1
ATOM 569 O O . TYR A 1 78 ? -14.187 -5.897 8.159 1.00 94.31 78 TYR A O 1
ATOM 577 N N . SER A 1 79 ? -16.304 -5.467 8.775 1.00 94.12 79 SER A N 1
ATOM 578 C CA . SER A 1 79 ? -16.070 -4.088 9.229 1.00 94.12 79 SER A CA 1
ATOM 579 C C . SER A 1 79 ? -14.948 -4.009 10.272 1.00 94.12 79 SER A C 1
ATOM 581 O O . SER A 1 79 ? -13.988 -3.254 10.098 1.00 94.12 79 SER A O 1
ATOM 583 N N . THR A 1 80 ? -14.992 -4.864 11.298 1.00 95.69 80 THR A N 1
ATOM 584 C CA . THR A 1 80 ? -13.945 -4.934 12.333 1.00 95.69 80 THR A CA 1
ATOM 585 C C . THR A 1 80 ? -12.584 -5.285 11.732 1.00 95.69 80 THR A C 1
ATOM 587 O O . THR A 1 80 ? -11.569 -4.677 12.075 1.00 95.69 80 THR A O 1
ATOM 590 N N . SER A 1 81 ? -12.551 -6.235 10.793 1.00 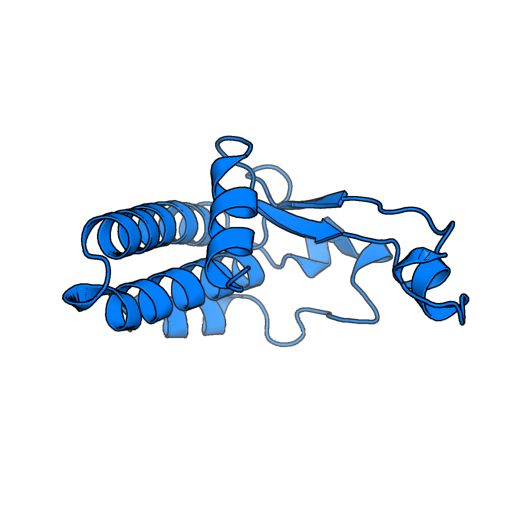95.31 81 SER A N 1
ATOM 591 C CA . SER A 1 81 ? -11.320 -6.618 10.096 1.00 95.31 81 SER A CA 1
ATOM 592 C C . SER A 1 81 ? -10.735 -5.474 9.265 1.00 95.31 81 SER A C 1
ATOM 594 O O . SER A 1 81 ? -9.521 -5.256 9.308 1.00 95.31 81 SER A O 1
ATOM 596 N N . LEU A 1 82 ? -11.578 -4.734 8.541 1.00 95.69 82 LEU A N 1
ATOM 597 C CA . LEU A 1 82 ? -11.181 -3.564 7.756 1.00 95.69 82 LEU A CA 1
ATOM 598 C C . LEU A 1 82 ? -10.575 -2.480 8.650 1.00 95.69 82 LEU A C 1
ATOM 600 O O . LEU A 1 82 ? -9.476 -2.003 8.370 1.00 95.69 82 LEU A O 1
ATOM 604 N N . LEU A 1 83 ? -11.247 -2.144 9.753 1.00 95.75 83 LEU A N 1
ATOM 605 C CA . LEU A 1 83 ? -10.787 -1.111 10.678 1.00 95.75 83 LEU A CA 1
ATOM 606 C C . LEU A 1 83 ? -9.473 -1.498 11.368 1.00 95.75 83 LEU A C 1
ATOM 608 O O . LEU A 1 83 ? -8.559 -0.680 11.459 1.00 95.75 83 LEU A O 1
ATOM 612 N N . ALA A 1 84 ? -9.342 -2.750 11.816 1.00 95.44 84 ALA A N 1
ATOM 613 C CA . ALA A 1 84 ? -8.106 -3.237 12.427 1.00 95.44 84 ALA A CA 1
ATOM 614 C C . ALA A 1 84 ? -6.923 -3.154 11.451 1.00 95.44 84 ALA A C 1
ATOM 616 O O . ALA A 1 84 ? -5.834 -2.723 11.821 1.00 95.44 84 ALA A O 1
ATOM 617 N N . THR A 1 85 ? -7.134 -3.523 10.185 1.00 95.50 85 THR A N 1
ATOM 618 C CA . THR A 1 85 ? -6.086 -3.422 9.158 1.00 95.50 85 THR A CA 1
ATOM 619 C C . THR A 1 85 ? -5.776 -1.984 8.784 1.00 95.50 85 THR A C 1
ATOM 621 O O . THR A 1 85 ? -4.604 -1.663 8.634 1.00 95.50 85 THR A O 1
ATOM 624 N N . SER A 1 86 ? -6.780 -1.111 8.703 1.00 95.12 86 SER A N 1
ATOM 625 C CA . SER A 1 86 ? -6.567 0.321 8.479 1.00 95.12 86 SER A CA 1
ATOM 626 C C . SER A 1 86 ? -5.604 0.915 9.513 1.00 95.12 86 SER A C 1
ATOM 628 O O . SER A 1 86 ? -4.635 1.565 9.130 1.00 95.12 86 SER A O 1
ATOM 630 N N . LYS A 1 87 ? -5.792 0.610 10.804 1.00 93.75 87 LYS A N 1
ATOM 631 C CA . LYS A 1 87 ? -4.901 1.085 11.879 1.00 93.75 87 LYS A CA 1
ATOM 632 C C . LYS A 1 87 ? -3.462 0.590 11.715 1.00 93.75 87 LYS A C 1
ATOM 634 O O . LYS A 1 87 ? -2.538 1.389 11.783 1.00 93.75 87 LYS A O 1
ATOM 639 N N . ILE A 1 88 ? -3.275 -0.698 11.418 1.00 93.94 88 ILE A N 1
ATOM 640 C CA . ILE A 1 88 ? -1.940 -1.279 11.180 1.00 93.94 88 ILE A CA 1
ATOM 641 C C . ILE A 1 88 ? -1.239 -0.589 10.001 1.00 93.94 88 ILE A C 1
ATOM 643 O O . ILE A 1 88 ? -0.061 -0.242 10.087 1.00 93.94 88 ILE A O 1
ATOM 647 N N . VAL A 1 89 ? -1.956 -0.383 8.893 1.00 92.81 89 VAL A N 1
ATOM 648 C CA . VAL A 1 89 ? -1.394 0.258 7.696 1.00 92.81 89 VAL A CA 1
ATOM 649 C C . VAL A 1 89 ? -1.102 1.742 7.955 1.00 92.81 89 VAL A C 1
ATOM 651 O O . VAL A 1 89 ? -0.079 2.248 7.497 1.00 92.81 89 VAL A O 1
ATOM 654 N N . MET A 1 90 ? -1.935 2.422 8.747 1.00 91.81 90 MET A N 1
ATOM 655 C CA . MET A 1 90 ? -1.694 3.803 9.171 1.00 91.81 90 MET A CA 1
ATOM 656 C C . MET A 1 90 ? -0.421 3.935 10.005 1.00 91.81 90 MET A C 1
ATOM 658 O O . MET A 1 90 ? 0.432 4.776 9.733 1.00 91.81 90 MET A O 1
ATOM 662 N N . GLU A 1 91 ? -0.265 3.077 11.011 1.00 91.38 91 GLU A N 1
ATOM 663 C CA . GLU A 1 91 ? 0.931 3.052 11.852 1.00 91.38 91 GLU A CA 1
ATOM 664 C C . GLU A 1 91 ? 2.187 2.791 11.017 1.00 91.38 91 GLU A C 1
ATOM 666 O O . GLU A 1 91 ? 3.215 3.440 11.222 1.00 91.38 91 GLU A O 1
ATOM 671 N N . PHE A 1 92 ? 2.101 1.890 10.033 1.00 91.19 92 PHE A N 1
ATOM 672 C CA . PHE A 1 92 ? 3.175 1.666 9.071 1.00 91.19 92 PHE A CA 1
ATOM 673 C C . PHE A 1 92 ? 3.518 2.943 8.285 1.00 91.19 92 PHE A C 1
ATOM 675 O O . PHE A 1 92 ? 4.702 3.278 8.195 1.00 91.19 92 PHE A O 1
ATOM 682 N N . ALA A 1 93 ? 2.512 3.658 7.768 1.00 88.19 93 ALA A N 1
ATOM 683 C CA . ALA A 1 93 ? 2.689 4.888 6.992 1.00 88.19 93 ALA A CA 1
ATOM 684 C C . ALA A 1 93 ? 3.348 6.008 7.813 1.00 88.19 93 ALA A C 1
ATOM 686 O O . ALA A 1 93 ? 4.254 6.682 7.322 1.00 88.19 93 ALA A O 1
ATOM 687 N N . ILE A 1 94 ? 2.932 6.175 9.073 1.00 86.19 94 ILE A N 1
ATOM 688 C CA . ILE A 1 94 ? 3.469 7.186 9.996 1.00 86.19 94 ILE A CA 1
ATOM 689 C C . ILE A 1 94 ? 4.909 6.852 10.406 1.00 86.19 94 ILE A C 1
ATOM 691 O O . ILE A 1 94 ? 5.751 7.750 10.501 1.00 86.19 94 ILE A O 1
ATOM 695 N N . LYS A 1 95 ? 5.198 5.570 10.665 1.00 87.81 95 LYS A N 1
ATOM 696 C CA . LYS A 1 95 ? 6.503 5.107 11.158 1.00 87.81 95 LYS A CA 1
ATOM 697 C C . LYS A 1 95 ? 7.581 5.075 10.073 1.00 87.81 95 LYS A C 1
ATOM 699 O O . LYS A 1 95 ? 8.745 5.306 10.386 1.00 87.81 95 LYS A O 1
ATOM 704 N N . ASN A 1 96 ? 7.218 4.775 8.827 1.00 85.56 96 ASN A N 1
ATOM 705 C CA . ASN A 1 96 ? 8.160 4.606 7.717 1.00 85.56 96 ASN A CA 1
ATOM 706 C C . ASN A 1 96 ? 7.917 5.693 6.665 1.00 85.56 96 ASN A C 1
ATOM 708 O O . ASN A 1 96 ? 7.313 5.426 5.631 1.00 85.56 96 ASN A O 1
ATOM 712 N N . GLN A 1 97 ? 8.359 6.919 6.962 1.00 82.62 97 GLN A N 1
ATOM 713 C CA . GLN A 1 97 ? 8.109 8.081 6.108 1.00 82.62 97 GLN A CA 1
ATOM 714 C C . GLN A 1 97 ? 8.905 8.057 4.800 1.00 82.62 97 GLN A C 1
ATOM 716 O O . GLN A 1 97 ? 10.123 7.884 4.816 1.00 82.62 97 GLN A O 1
ATOM 721 N N . GLY A 1 98 ? 8.218 8.282 3.681 1.00 76.25 98 GLY A N 1
ATOM 722 C CA . GLY A 1 98 ? 8.813 8.453 2.353 1.00 76.25 98 GLY A CA 1
ATOM 723 C C . GLY A 1 98 ? 7.763 8.393 1.245 1.00 76.25 98 GLY A C 1
ATOM 724 O O . GLY A 1 98 ? 6.680 7.853 1.463 1.00 76.25 98 GLY A O 1
ATOM 725 N N . ASN A 1 99 ? 8.067 8.940 0.067 1.00 69.38 99 ASN A N 1
ATOM 726 C CA . ASN A 1 99 ? 7.187 8.828 -1.101 1.00 69.38 99 ASN A CA 1
ATOM 727 C C . ASN A 1 99 ? 7.335 7.441 -1.732 1.00 69.38 99 ASN A C 1
ATOM 729 O O . ASN A 1 99 ? 8.463 6.967 -1.917 1.00 69.38 99 ASN A O 1
ATOM 733 N N . TYR A 1 100 ? 6.241 6.806 -2.151 1.00 69.44 100 TYR A N 1
ATOM 734 C CA . TYR A 1 100 ? 6.365 5.504 -2.812 1.00 69.44 100 TYR A CA 1
ATOM 735 C C . TYR A 1 100 ? 7.012 5.609 -4.201 1.00 69.44 100 TYR A C 1
ATOM 737 O O . TYR A 1 100 ? 7.681 4.668 -4.636 1.00 69.44 100 TYR A O 1
ATOM 745 N N . SER A 1 101 ? 6.893 6.765 -4.869 1.00 63.03 101 SER A N 1
ATOM 746 C CA . SER A 1 101 ? 7.539 7.022 -6.158 1.00 63.03 101 SER A CA 1
ATOM 747 C C . SER A 1 101 ? 9.062 7.071 -6.062 1.00 63.03 101 SER A C 1
ATOM 749 O O . SER A 1 101 ? 9.726 6.721 -7.029 1.00 63.03 101 SER A O 1
ATOM 751 N N . ASP A 1 102 ? 9.632 7.434 -4.911 1.00 65.25 102 ASP A N 1
ATOM 752 C CA . ASP A 1 102 ? 11.088 7.404 -4.713 1.00 65.25 102 ASP A CA 1
ATOM 753 C C . ASP A 1 102 ? 11.582 5.955 -4.553 1.00 65.25 102 ASP A C 1
ATOM 755 O O . ASP A 1 102 ? 12.644 5.581 -5.054 1.00 65.25 102 ASP A O 1
ATOM 759 N N . SER A 1 103 ? 10.758 5.109 -3.929 1.00 62.62 103 SER A N 1
ATOM 760 C CA . SER A 1 103 ? 11.017 3.683 -3.701 1.00 62.62 103 SER A CA 1
ATOM 761 C C . SER A 1 103 ? 10.797 2.793 -4.935 1.00 62.62 103 SER A C 1
ATOM 763 O O . SER A 1 103 ? 11.389 1.717 -5.020 1.00 62.62 103 SER A O 1
ATOM 765 N N . LEU A 1 104 ? 9.939 3.202 -5.878 1.00 64.50 104 LEU A N 1
ATOM 766 C CA . LEU A 1 104 ? 9.519 2.407 -7.050 1.00 64.50 104 LEU A CA 1
ATOM 767 C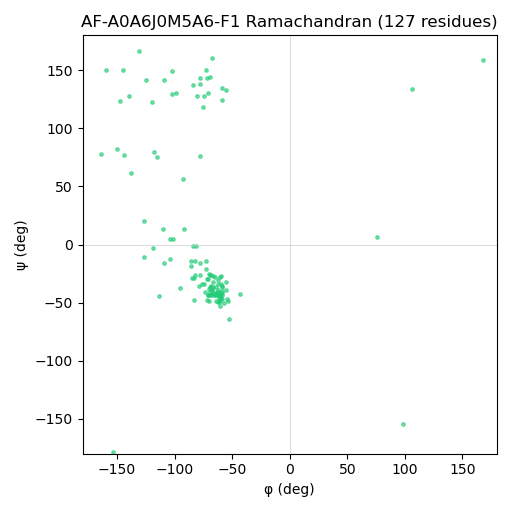 C . LEU A 1 104 ? 9.711 3.146 -8.390 1.00 64.50 104 LEU A C 1
ATOM 769 O O . LEU A 1 104 ? 9.089 2.799 -9.397 1.00 64.50 104 LEU A O 1
ATOM 773 N N . SER A 1 105 ? 10.567 4.167 -8.395 1.00 59.62 105 SER A N 1
ATOM 774 C CA . SER A 1 105 ? 10.693 5.212 -9.424 1.00 59.62 105 SER A CA 1
ATOM 775 C C . SER A 1 105 ? 10.638 4.758 -10.886 1.00 59.62 105 SER A C 1
ATOM 777 O O . SER A 1 105 ? 9.939 5.391 -11.671 1.00 59.62 105 SER A O 1
ATOM 779 N N . SER A 1 106 ? 11.291 3.661 -11.276 1.00 57.84 106 SER A N 1
ATOM 780 C CA . SER A 1 106 ? 11.297 3.188 -12.674 1.00 57.84 106 SER A CA 1
ATOM 781 C C . SER A 1 106 ? 10.023 2.461 -13.122 1.00 57.84 106 SER A C 1
ATOM 783 O O . SER A 1 106 ? 9.828 2.256 -14.316 1.00 57.84 106 SER A O 1
ATOM 785 N N . SER A 1 107 ? 9.182 2.028 -12.180 1.00 57.19 107 SER A N 1
ATOM 786 C CA . SER A 1 107 ? 7.990 1.204 -12.441 1.00 57.19 107 SER A CA 1
ATOM 787 C C . SER A 1 107 ? 6.676 1.953 -12.240 1.00 57.19 107 SER A C 1
ATOM 789 O O . SER A 1 107 ? 5.627 1.489 -12.668 1.00 57.19 107 SER A O 1
ATOM 791 N N . VAL A 1 108 ? 6.726 3.096 -11.563 1.00 58.31 108 VAL A N 1
ATOM 792 C CA . VAL A 1 108 ? 5.551 3.876 -11.166 1.00 58.31 108 VAL A CA 1
ATOM 793 C C . VAL A 1 108 ? 5.502 5.210 -11.898 1.00 58.31 108 VAL A C 1
ATOM 795 O O . VAL A 1 108 ? 4.451 5.597 -12.404 1.00 58.31 108 VAL A O 1
ATOM 798 N N . CYS A 1 109 ? 6.633 5.907 -11.998 1.00 61.50 109 CYS A N 1
ATOM 799 C CA . CYS A 1 109 ? 6.757 7.077 -12.855 1.00 61.50 109 CYS A CA 1
ATOM 800 C C . CYS A 1 109 ? 7.082 6.632 -14.290 1.00 61.50 109 CYS A C 1
ATOM 802 O O . CYS A 1 109 ? 7.908 5.736 -14.463 1.00 61.50 109 CYS A O 1
ATOM 804 N N . PRO A 1 110 ? 6.464 7.229 -15.329 1.00 66.38 110 PRO A N 1
ATOM 805 C CA . PRO A 1 110 ? 5.695 8.482 -15.318 1.00 66.38 110 PRO A CA 1
ATOM 806 C C . PRO A 1 110 ? 4.174 8.344 -15.080 1.00 66.38 110 PRO A C 1
ATOM 808 O O . PRO A 1 110 ? 3.448 9.300 -15.324 1.00 66.38 110 PRO A O 1
ATOM 811 N N . PHE A 1 111 ? 3.660 7.191 -14.645 1.00 65.38 111 PHE A N 1
ATOM 812 C CA . PHE A 1 111 ? 2.212 6.935 -14.592 1.00 65.38 111 PHE A CA 1
ATOM 813 C C . PHE A 1 111 ? 1.526 7.489 -13.331 1.00 65.38 111 PHE A C 1
ATOM 815 O O . PHE A 1 111 ? 0.510 8.169 -13.445 1.00 65.38 111 PHE A O 1
ATOM 822 N N . TYR A 1 112 ? 2.088 7.243 -12.143 1.00 70.44 112 TYR A N 1
ATOM 823 C CA . TYR A 1 112 ? 1.521 7.653 -10.848 1.00 70.44 112 TYR A CA 1
ATOM 824 C C . TYR A 1 112 ? 2.604 8.193 -9.907 1.00 70.44 112 TYR A C 1
ATOM 826 O O . TYR A 1 112 ? 2.891 7.628 -8.857 1.00 70.44 112 TYR A O 1
ATOM 834 N N . CYS A 1 113 ? 3.261 9.280 -10.300 1.00 68.44 113 CYS A N 1
ATOM 835 C CA . CYS A 1 113 ? 4.268 9.905 -9.445 1.00 68.44 113 CYS A CA 1
ATOM 836 C C . CYS A 1 113 ? 3.638 10.626 -8.247 1.00 68.44 113 CYS A C 1
ATOM 838 O O . CYS A 1 113 ? 2.621 11.307 -8.394 1.00 68.44 113 CYS A O 1
ATOM 840 N N . SER A 1 114 ? 4.302 10.576 -7.093 1.00 57.19 114 SER A N 1
ATOM 841 C CA . SER A 1 114 ? 3.928 11.347 -5.904 1.00 57.19 114 SER A CA 1
ATOM 842 C C . SER A 1 114 ? 4.379 12.803 -6.050 1.00 57.19 114 SER A C 1
ATOM 844 O O . SER A 1 114 ? 5.397 13.220 -5.503 1.00 57.19 114 SER A O 1
ATOM 846 N N . TYR A 1 115 ? 3.650 13.585 -6.851 1.00 60.78 115 TYR A N 1
ATOM 847 C CA . TYR A 1 115 ? 3.995 14.983 -7.142 1.00 60.78 115 TYR A CA 1
ATOM 848 C C . TYR A 1 115 ? 3.783 15.933 -5.946 1.00 60.78 115 TYR A C 1
ATOM 850 O O . TYR A 1 115 ? 4.494 16.932 -5.843 1.00 60.78 115 TYR A O 1
ATOM 858 N N . SER A 1 116 ? 2.822 15.646 -5.058 1.00 62.50 116 SER A N 1
ATOM 859 C CA . SER A 1 116 ? 2.493 16.447 -3.862 1.00 62.50 116 SER A CA 1
ATOM 860 C C . SER A 1 116 ? 3.341 16.104 -2.630 1.00 62.50 116 SER A C 1
ATOM 862 O O . SER A 1 116 ? 3.472 16.931 -1.724 1.00 62.50 116 SER A O 1
ATOM 864 N N . GLY A 1 117 ? 3.983 14.932 -2.621 1.00 60.06 117 GLY A N 1
ATOM 865 C CA . GLY A 1 117 ? 4.663 14.366 -1.456 1.00 60.06 117 GLY A CA 1
ATOM 866 C C . GLY A 1 117 ? 3.781 13.341 -0.736 1.00 60.06 117 GLY A C 1
ATOM 867 O O . GLY A 1 117 ? 2.936 12.727 -1.366 1.00 60.06 117 GLY A O 1
ATOM 868 N N . TYR A 1 118 ? 4.017 13.137 0.567 1.00 59.25 118 TYR A N 1
ATOM 869 C CA . TYR A 1 118 ? 3.258 12.190 1.406 1.00 59.25 118 TYR A CA 1
ATOM 870 C C . TYR A 1 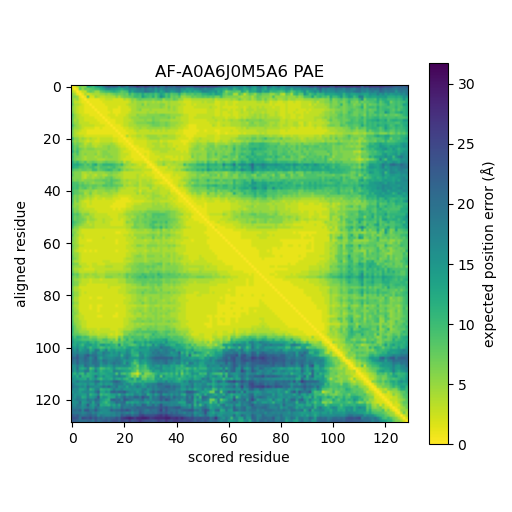118 ? 2.522 12.854 2.584 1.00 59.25 118 TYR A C 1
ATOM 872 O O . TYR A 1 118 ? 1.920 12.188 3.433 1.00 59.25 118 TYR A O 1
ATOM 880 N N . LYS A 1 119 ? 2.688 14.171 2.753 1.00 66.44 119 LYS A N 1
ATOM 881 C CA . LYS A 1 119 ? 2.267 14.881 3.972 1.00 66.44 119 LYS A CA 1
ATOM 882 C C . LYS A 1 119 ? 0.766 15.137 3.983 1.00 66.44 119 LYS A C 1
ATOM 884 O O . LYS A 1 119 ? 0.156 15.096 5.050 1.00 66.44 119 LYS A O 1
ATOM 889 N N . ASP A 1 120 ? 0.182 15.411 2.829 1.00 60.38 120 ASP A N 1
ATOM 890 C CA . ASP A 1 120 ? -1.251 15.604 2.654 1.00 60.38 120 ASP A CA 1
ATOM 891 C C . ASP A 1 120 ? -2.028 14.305 2.881 1.00 60.38 120 ASP A C 1
ATOM 893 O O . ASP A 1 120 ? -3.045 14.319 3.579 1.00 60.38 120 ASP A O 1
ATOM 897 N N . GLU A 1 121 ? -1.500 13.167 2.445 1.00 58.75 121 GLU A N 1
ATOM 898 C CA . GLU A 1 121 ? -2.096 11.851 2.674 1.00 58.75 121 GLU A CA 1
ATOM 899 C C . GLU A 1 121 ? -2.063 11.479 4.163 1.00 58.75 121 GLU A C 1
ATOM 901 O O . GLU A 1 121 ? -3.039 10.939 4.690 1.00 58.75 121 GLU A O 1
ATOM 906 N N . LEU A 1 122 ? -1.005 11.839 4.902 1.00 59.41 122 LEU A N 1
ATOM 907 C CA . LEU A 1 122 ? -0.969 11.674 6.365 1.00 59.41 122 LEU A CA 1
ATOM 908 C C . LEU A 1 122 ? -2.032 12.534 7.080 1.00 59.41 122 LEU A C 1
ATOM 910 O O . LEU A 1 122 ? -2.635 12.094 8.064 1.00 59.41 122 LEU A O 1
ATOM 914 N N . ILE A 1 123 ? -2.309 13.746 6.592 1.00 63.16 123 ILE A N 1
ATOM 915 C CA . ILE A 1 123 ? -3.335 14.629 7.176 1.00 63.16 123 ILE A CA 1
ATOM 916 C C . ILE A 1 123 ? -4.743 14.107 6.869 1.00 63.16 123 ILE A C 1
ATOM 918 O O . ILE A 1 123 ? -5.569 13.989 7.774 1.00 63.16 123 ILE A O 1
ATOM 922 N N . ILE A 1 124 ? -5.024 13.745 5.615 1.00 56.44 124 ILE A N 1
ATOM 923 C CA . ILE A 1 124 ? -6.336 13.211 5.205 1.00 56.44 124 ILE A CA 1
ATOM 924 C C . ILE A 1 124 ? -6.677 11.941 5.981 1.00 56.44 124 ILE A C 1
ATOM 926 O O . ILE A 1 124 ? -7.834 11.701 6.336 1.00 56.44 124 ILE A O 1
ATOM 930 N N . SER A 1 125 ? -5.667 11.128 6.250 1.00 56.41 125 SER A N 1
ATOM 931 C CA . SER A 1 125 ? -5.852 9.816 6.834 1.00 56.41 125 SER A CA 1
ATOM 932 C C . SER A 1 125 ? -5.938 9.834 8.364 1.00 56.41 125 SER A C 1
ATOM 934 O O . SER A 1 125 ? -6.687 9.047 8.940 1.00 56.41 125 SER A O 1
ATOM 936 N N . SER A 1 126 ? -5.296 10.797 9.032 1.00 60.66 126 SER A N 1
ATOM 937 C CA . SER A 1 126 ? -5.462 11.032 10.475 1.00 60.66 126 SER A CA 1
ATOM 938 C C . SER A 1 126 ? -6.839 11.596 10.858 1.00 60.66 126 SER A C 1
ATOM 940 O O . SER A 1 126 ? -7.304 11.346 11.966 1.00 60.66 126 SER A O 1
ATOM 942 N N . GLY A 1 127 ? -7.531 12.292 9.949 1.00 49.66 127 GLY A N 1
ATOM 943 C CA . GLY A 1 127 ? -8.873 12.844 10.190 1.00 49.66 127 GLY A CA 1
ATOM 944 C C . GLY A 1 127 ? -10.043 11.862 10.023 1.00 49.66 127 GLY A C 1
ATOM 945 O O . GLY A 1 127 ? -11.192 12.265 10.188 1.00 49.66 127 GLY A O 1
ATOM 946 N N . ARG A 1 128 ? -9.785 10.599 9.650 1.00 51.19 128 ARG A N 1
ATOM 947 C CA . ARG A 1 128 ? -10.817 9.582 9.349 1.00 51.19 128 ARG A CA 1
ATOM 948 C C . ARG A 1 128 ? -10.908 8.449 10.380 1.00 51.19 128 ARG A C 1
ATOM 950 O O . ARG A 1 128 ? -11.549 7.434 10.098 1.00 51.19 128 ARG A O 1
ATOM 957 N N . PHE A 1 129 ? -10.287 8.623 11.545 1.00 43.62 129 PHE A N 1
ATOM 958 C CA . PHE A 1 129 ? -10.381 7.708 12.687 1.00 43.62 129 PHE A CA 1
ATOM 959 C C . PHE A 1 129 ? -11.287 8.247 13.790 1.00 43.62 129 PHE A C 1
ATOM 961 O O . PHE A 1 129 ? -11.318 9.482 13.981 1.00 43.62 129 PHE A O 1
#